Protein AF-A0A7X3TBU2-F1 (afdb_monomer_lite)

Foldseek 3Di:
DKDWDQQVAFPPPGPVNVVCVVVVWDWLVVVDDDDDCFWAFADPVQQDQAAPGDTNRTTMIDDPDDQFPDKDKDWALRGQVSADPVSGRPHRTTDIDMDGHDD

Sequence (103 aa):
MILLGDFNAPAPDGDAYQMLLAAEYVDTWQLDSHGTGYTCCQDKALQNEASEHRKRIDQIFVRNLDPPTAVMTSTIGDKPEDKLSSGLWPSDHAGVVAHLAFE

Secondary structure (DSSP, 8-state):
-EEEEE-S--TTT-HHHHHHHHTT-EEGGGTS--S----B---TTS--SS----B--EEEEE-S-PPPSEEEEEEES-SGGG--TTS--S-SBPEEEEEEE--

Radius of gyration: 14.63 Å; chains: 1; bounding box: 31×32×39 Å

Structure (mmCIF, N/CA/C/O backbone):
data_AF-A0A7X3TBU2-F1
#
_entry.id   AF-A0A7X3TBU2-F1
#
loop_
_atom_site.group_PDB
_atom_site.id
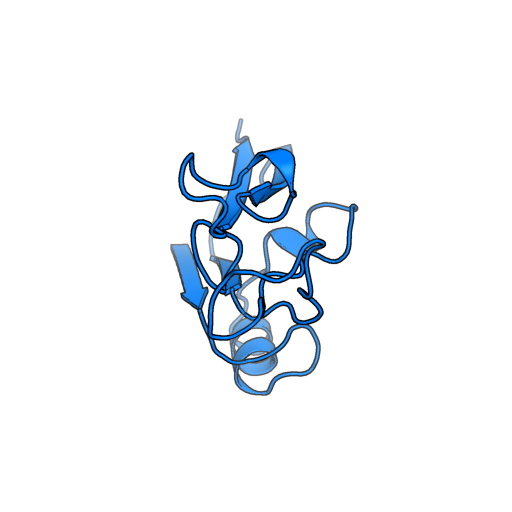_atom_site.type_symbol
_atom_site.label_atom_id
_atom_site.label_alt_id
_atom_site.label_comp_id
_atom_site.label_asym_id
_atom_site.label_entity_id
_atom_site.label_seq_id
_atom_site.pdbx_PDB_ins_code
_atom_site.Cartn_x
_atom_site.Cartn_y
_atom_site.Cartn_z
_atom_site.occupancy
_atom_site.B_iso_or_equiv
_atom_site.auth_seq_id
_atom_site.auth_comp_id
_atom_site.auth_asym_id
_atom_site.auth_atom_id
_atom_site.pdbx_PDB_model_num
ATOM 1 N N . MET A 1 1 ? 1.505 2.533 -18.337 1.00 93.75 1 MET A N 1
ATOM 2 C CA . MET A 1 1 ? 0.386 1.698 -17.827 1.00 93.75 1 MET A CA 1
ATOM 3 C C . MET A 1 1 ? 0.397 1.753 -16.313 1.00 93.75 1 MET A C 1
ATOM 5 O O . MET A 1 1 ? 1.479 1.672 -15.745 1.00 93.75 1 MET A O 1
ATOM 9 N N . ILE A 1 2 ? -0.773 1.874 -15.687 1.00 96.69 2 ILE A N 1
ATOM 10 C CA . ILE A 1 2 ? -0.935 1.850 -14.229 1.00 96.69 2 ILE A CA 1
ATOM 11 C C . ILE A 1 2 ? -1.894 0.708 -13.889 1.00 96.69 2 ILE A C 1
ATOM 13 O O . ILE A 1 2 ? -2.951 0.595 -14.509 1.00 96.69 2 ILE A O 1
ATOM 17 N N . LEU A 1 3 ? -1.511 -0.139 -12.939 1.00 98.00 3 LEU A N 1
ATOM 18 C CA . LEU A 1 3 ? -2.340 -1.201 -12.380 1.00 98.00 3 LEU A CA 1
ATOM 19 C C . LEU A 1 3 ? -2.381 -1.010 -10.864 1.00 98.00 3 LEU A C 1
ATOM 21 O O . LEU A 1 3 ? -1.335 -1.001 -10.228 1.00 98.00 3 LEU A O 1
ATOM 25 N N . LEU A 1 4 ? -3.568 -0.845 -10.292 1.00 97.81 4 LEU A N 1
ATOM 26 C CA . LEU A 1 4 ? -3.733 -0.606 -8.862 1.00 97.81 4 LEU A CA 1
ATOM 27 C C . LEU A 1 4 ? -4.963 -1.321 -8.313 1.00 97.81 4 LEU A C 1
ATOM 29 O O . LEU A 1 4 ? -5.944 -1.503 -9.038 1.00 97.81 4 LEU A O 1
ATOM 33 N N . GLY A 1 5 ? -4.913 -1.677 -7.035 1.00 97.94 5 GLY A N 1
ATOM 34 C CA . GLY A 1 5 ? -6.038 -2.257 -6.310 1.00 97.94 5 GLY A CA 1
ATOM 35 C C . GLY A 1 5 ? -5.595 -3.139 -5.150 1.00 97.94 5 GLY A C 1
ATOM 36 O O . GLY A 1 5 ? -4.405 -3.225 -4.850 1.00 97.94 5 GLY A O 1
ATOM 37 N N . ASP A 1 6 ? -6.573 -3.801 -4.538 1.00 98.38 6 ASP A N 1
ATOM 38 C CA . ASP A 1 6 ? -6.358 -4.904 -3.604 1.00 98.38 6 ASP A CA 1
ATOM 39 C C . ASP A 1 6 ? -6.064 -6.189 -4.389 1.00 98.38 6 ASP A C 1
ATOM 41 O O . ASP A 1 6 ? -6.933 -6.737 -5.075 1.00 98.38 6 ASP A O 1
ATOM 45 N N . PHE A 1 7 ? -4.834 -6.683 -4.293 1.00 98.00 7 PHE A N 1
ATOM 46 C CA . PHE A 1 7 ? -4.419 -7.921 -4.948 1.00 98.00 7 PHE A CA 1
ATOM 47 C C . PHE A 1 7 ? -4.613 -9.151 -4.062 1.00 98.00 7 PHE A C 1
ATOM 49 O O . PHE A 1 7 ? -4.423 -10.271 -4.538 1.0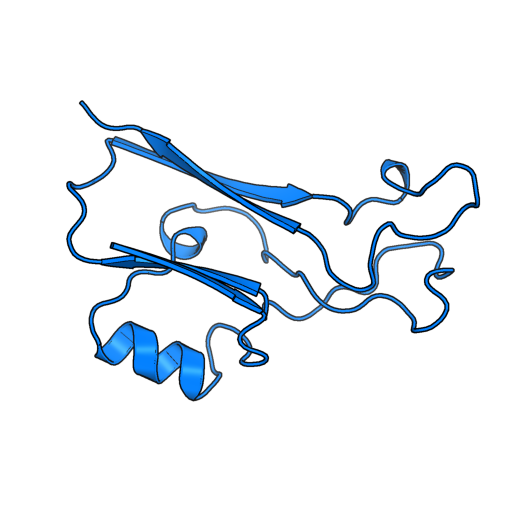0 98.00 7 PHE A O 1
ATOM 56 N N . ASN A 1 8 ? -4.921 -8.970 -2.770 1.00 97.56 8 ASN A N 1
ATOM 57 C CA . ASN A 1 8 ? -4.903 -10.018 -1.743 1.00 97.56 8 ASN A CA 1
ATOM 58 C C . ASN A 1 8 ? -3.591 -10.832 -1.685 1.00 97.56 8 ASN A C 1
ATOM 60 O O . ASN A 1 8 ? -3.516 -11.879 -1.038 1.00 97.56 8 ASN A O 1
ATOM 64 N N . ALA A 1 9 ? -2.533 -10.334 -2.326 1.00 97.50 9 ALA A N 1
ATOM 65 C CA . ALA A 1 9 ? -1.210 -10.925 -2.362 1.00 97.50 9 ALA A CA 1
ATOM 6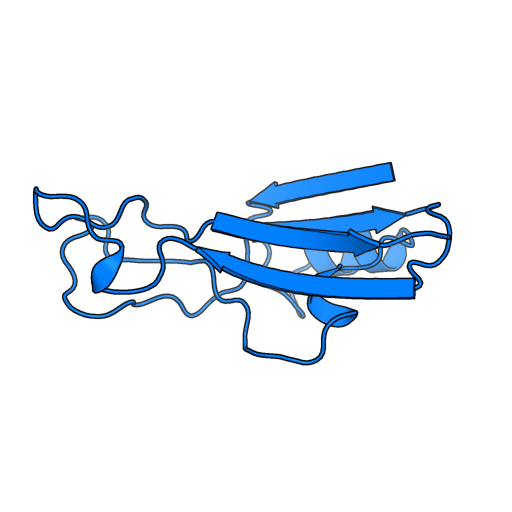6 C C . ALA A 1 9 ? -0.254 -9.997 -1.607 1.00 97.50 9 ALA A C 1
ATOM 68 O O . ALA A 1 9 ? -0.093 -8.837 -1.996 1.00 97.50 9 ALA A O 1
ATOM 69 N N . PRO A 1 10 ? 0.347 -10.463 -0.500 1.00 96.56 10 PRO A N 1
ATOM 70 C CA . PRO A 1 10 ? 1.208 -9.616 0.305 1.00 96.56 10 PRO A CA 1
ATOM 71 C C . PRO A 1 10 ? 2.491 -9.298 -0.453 1.00 96.56 10 PRO A C 1
ATOM 73 O O . PRO A 1 10 ? 3.160 -10.196 -0.952 1.00 96.56 10 PRO A O 1
ATOM 76 N N . ALA A 1 11 ? 2.881 -8.033 -0.481 1.00 96.25 11 ALA A N 1
ATOM 77 C CA . ALA A 1 11 ? 4.247 -7.685 -0.825 1.00 96.25 11 ALA A CA 1
ATOM 78 C C . ALA A 1 11 ? 5.196 -7.980 0.365 1.00 96.25 11 ALA A C 1
ATOM 80 O O . ALA A 1 11 ? 4.797 -7.765 1.513 1.00 96.25 11 ALA A O 1
ATOM 81 N N . PRO A 1 12 ? 6.450 -8.404 0.125 1.00 94.19 12 PRO A N 1
ATOM 82 C CA . PRO A 1 12 ? 7.018 -8.688 -1.188 1.00 94.19 12 PRO A CA 1
ATOM 83 C C . PRO A 1 12 ? 6.794 -10.136 -1.652 1.00 94.19 12 PRO A C 1
ATOM 85 O O . PRO A 1 12 ? 7.040 -10.421 -2.812 1.00 94.19 12 PRO A O 1
ATOM 88 N N . ASP A 1 13 ? 6.347 -11.058 -0.801 1.00 94.88 13 ASP A N 1
ATOM 89 C CA . ASP A 1 13 ? 6.520 -12.500 -1.062 1.00 94.88 13 ASP A CA 1
ATOM 90 C C . ASP A 1 13 ? 5.328 -13.205 -1.737 1.00 94.88 13 ASP A C 1
ATOM 92 O O . ASP A 1 13 ? 5.398 -14.394 -2.032 1.00 94.88 13 ASP A O 1
ATOM 96 N N . GLY A 1 14 ? 4.212 -12.515 -1.966 1.00 97.44 14 GLY A N 1
ATOM 97 C CA . GLY A 1 14 ? 2.993 -13.110 -2.511 1.00 97.44 14 GLY A CA 1
ATOM 98 C C . GLY A 1 14 ? 3.120 -13.506 -3.983 1.00 97.44 14 GLY A C 1
ATOM 99 O O . GLY A 1 14 ? 3.636 -12.738 -4.793 1.00 97.44 14 GLY A O 1
ATOM 100 N N . ASP A 1 15 ? 2.564 -14.663 -4.357 1.00 97.50 15 ASP A N 1
ATOM 101 C CA . ASP A 1 15 ? 2.674 -15.208 -5.720 1.00 97.50 15 ASP A CA 1
ATOM 102 C C . ASP A 1 15 ? 2.226 -14.210 -6.798 1.00 97.50 15 ASP A C 1
ATOM 104 O O . ASP A 1 15 ? 2.963 -13.950 -7.748 1.00 97.50 15 ASP A O 1
ATOM 108 N N . ALA A 1 16 ? 1.052 -13.587 -6.641 1.00 96.69 16 ALA A N 1
ATOM 109 C CA . ALA A 1 16 ? 0.564 -12.615 -7.623 1.00 96.69 16 ALA A CA 1
ATOM 110 C C . ALA A 1 16 ? 1.423 -11.337 -7.667 1.00 96.69 16 ALA A C 1
ATOM 112 O O . ALA A 1 16 ? 1.614 -10.769 -8.741 1.00 96.69 16 ALA A O 1
ATOM 113 N N . TYR A 1 17 ? 1.992 -10.917 -6.531 1.00 98.12 17 TYR A N 1
ATOM 114 C CA . TYR A 1 17 ? 2.935 -9.798 -6.475 1.00 98.12 17 TYR A CA 1
ATOM 115 C C . TYR A 1 17 ? 4.206 -10.130 -7.274 1.00 98.12 17 TYR A C 1
ATOM 117 O O . TYR A 1 17 ? 4.607 -9.371 -8.156 1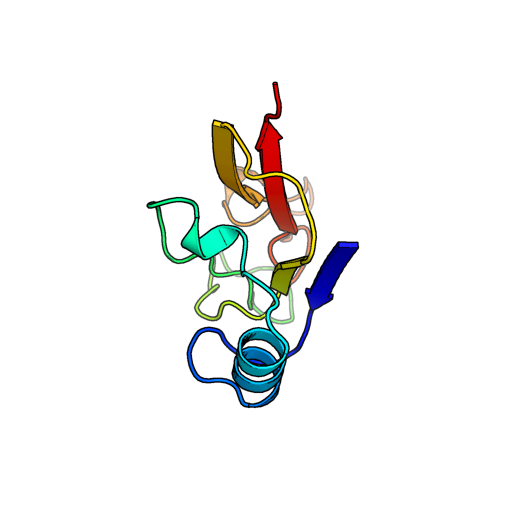.00 98.12 17 TYR A O 1
ATOM 125 N N . GLN A 1 18 ? 4.783 -11.314 -7.050 1.00 98.38 18 GLN A N 1
ATOM 126 C CA . GLN A 1 18 ? 5.959 -11.800 -7.777 1.00 98.38 18 GLN A CA 1
ATOM 127 C C . GLN A 1 18 ? 5.692 -11.983 -9.278 1.00 98.38 18 GLN A C 1
ATOM 129 O O . GLN A 1 18 ? 6.544 -11.650 -10.102 1.00 98.38 18 GLN A O 1
ATOM 134 N N . MET A 1 19 ? 4.495 -12.439 -9.660 1.00 98.19 19 MET A N 1
ATOM 135 C CA . MET A 1 19 ? 4.088 -12.532 -11.066 1.00 98.19 19 MET A CA 1
ATOM 136 C C . MET A 1 19 ? 4.060 -11.166 -11.762 1.00 98.19 19 MET A C 1
ATOM 138 O O . MET A 1 19 ? 4.468 -11.069 -12.919 1.00 98.19 19 MET A O 1
ATOM 142 N N . LEU A 1 20 ? 3.598 -10.110 -11.083 1.00 98.06 20 LEU A N 1
ATOM 143 C CA . LEU A 1 20 ? 3.593 -8.756 -11.643 1.00 98.06 20 LEU A CA 1
ATOM 144 C C . LEU A 1 20 ? 5.016 -8.229 -11.839 1.00 98.06 20 LEU A C 1
ATOM 146 O O . LEU A 1 20 ? 5.318 -7.711 -12.916 1.00 98.06 20 LEU A O 1
ATOM 150 N N . LEU A 1 21 ? 5.903 -8.440 -10.862 1.00 97.69 21 LEU A N 1
ATOM 151 C CA . LEU A 1 21 ? 7.319 -8.085 -10.999 1.00 97.69 21 LEU A CA 1
ATOM 152 C C . LEU A 1 21 ? 7.983 -8.824 -12.171 1.00 97.69 21 LEU A C 1
ATOM 154 O O . LEU A 1 21 ? 8.671 -8.208 -12.983 1.00 97.69 21 LEU A O 1
ATOM 158 N N . ALA A 1 22 ? 7.725 -10.128 -12.312 1.00 98.12 22 ALA A N 1
ATOM 159 C CA . ALA A 1 22 ? 8.222 -10.927 -13.433 1.00 98.12 22 ALA A CA 1
ATOM 160 C C . ALA A 1 22 ? 7.665 -10.473 -14.796 1.00 98.12 22 ALA A C 1
ATOM 162 O O . ALA A 1 22 ? 8.297 -10.695 -15.826 1.00 98.12 22 ALA A O 1
ATOM 163 N N . ALA A 1 23 ? 6.500 -9.818 -14.808 1.00 97.44 23 ALA A N 1
ATOM 164 C CA . ALA A 1 23 ? 5.889 -9.206 -15.988 1.00 97.44 23 ALA A CA 1
ATOM 165 C C . ALA A 1 23 ? 6.323 -7.741 -16.219 1.00 97.44 23 ALA A C 1
ATOM 167 O O . ALA A 1 23 ? 5.653 -7.014 -16.967 1.00 97.44 23 ALA A O 1
ATOM 168 N N . GLU A 1 24 ? 7.424 -7.320 -15.585 1.00 96.81 24 GLU A N 1
ATOM 169 C CA . GLU A 1 24 ? 8.054 -5.997 -15.701 1.00 96.81 24 GLU A CA 1
ATOM 170 C C . GLU A 1 24 ? 7.191 -4.842 -15.172 1.00 96.81 24 GLU A C 1
ATOM 172 O O . GLU A 1 24 ? 7.358 -3.686 -15.566 1.00 96.81 24 GLU A O 1
ATOM 177 N N . TYR A 1 25 ? 6.250 -5.134 -14.273 1.00 97.94 25 TYR A N 1
ATOM 178 C CA . TYR A 1 25 ? 5.621 -4.092 -13.474 1.00 97.94 25 TYR A CA 1
ATOM 179 C C . TYR A 1 25 ? 6.531 -3.698 -12.311 1.00 97.94 25 TYR A C 1
ATOM 181 O O . TYR A 1 25 ? 7.123 -4.540 -11.643 1.00 97.94 25 TYR A O 1
ATOM 189 N N . VAL A 1 26 ? 6.600 -2.400 -12.047 1.00 96.75 26 VAL A N 1
ATOM 190 C CA . VAL A 1 26 ? 7.346 -1.808 -10.940 1.00 96.75 26 VAL A CA 1
ATOM 191 C C . VAL A 1 26 ? 6.354 -1.338 -9.891 1.00 96.75 26 VAL A C 1
ATOM 193 O O . VAL A 1 26 ? 5.444 -0.573 -10.199 1.00 96.75 26 VAL A O 1
ATOM 196 N N . ASP A 1 27 ? 6.521 -1.791 -8.656 1.00 96.69 27 ASP A N 1
ATOM 197 C CA . ASP A 1 27 ? 5.751 -1.298 -7.517 1.00 96.69 27 ASP A CA 1
ATOM 198 C C . ASP A 1 27 ? 6.209 0.118 -7.150 1.00 96.69 27 ASP A C 1
ATOM 200 O O . ASP A 1 27 ? 7.372 0.324 -6.792 1.00 96.69 27 ASP A O 1
ATOM 204 N N . THR A 1 28 ? 5.306 1.098 -7.212 1.00 96.31 28 THR A N 1
ATOM 205 C CA . THR A 1 28 ? 5.649 2.495 -6.913 1.00 96.31 28 THR A CA 1
ATOM 206 C C . THR A 1 28 ? 6.103 2.681 -5.471 1.00 96.31 28 THR A C 1
ATOM 208 O O . THR A 1 28 ? 6.884 3.587 -5.209 1.00 96.31 28 THR A O 1
ATOM 211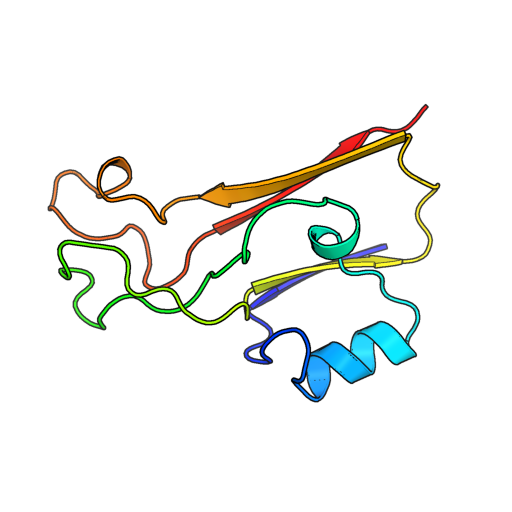 N N . TRP A 1 29 ? 5.666 1.820 -4.544 1.00 95.94 29 TRP A N 1
ATOM 212 C CA . TRP A 1 29 ? 6.114 1.865 -3.150 1.00 95.94 29 TRP A CA 1
ATOM 213 C C . TRP A 1 29 ? 7.604 1.551 -3.011 1.00 95.94 29 TRP A C 1
ATOM 215 O O . TRP A 1 29 ? 8.247 2.043 -2.098 1.00 95.94 29 TRP A O 1
ATOM 225 N N . GLN A 1 30 ? 8.176 0.747 -3.913 1.00 92.50 30 GLN A N 1
ATOM 226 C CA . GLN A 1 30 ? 9.612 0.438 -3.907 1.00 92.50 30 GLN A CA 1
ATOM 227 C C . GLN A 1 30 ? 10.466 1.556 -4.524 1.00 92.50 30 GLN A C 1
ATOM 229 O O . GLN A 1 30 ? 11.688 1.534 -4.394 1.00 92.50 30 GLN A O 1
ATOM 234 N N . LEU A 1 31 ? 9.839 2.512 -5.217 1.00 92.12 31 LEU A N 1
ATOM 235 C CA . LEU A 1 31 ? 10.515 3.688 -5.770 1.00 92.12 31 LEU A CA 1
ATOM 236 C C . LEU A 1 31 ? 10.656 4.817 -4.740 1.00 92.12 31 LEU A C 1
ATOM 238 O O . LEU A 1 31 ? 11.480 5.710 -4.925 1.00 92.12 31 LEU A O 1
ATOM 242 N N . ASP A 1 32 ? 9.870 4.765 -3.666 1.00 88.94 32 ASP A N 1
ATOM 243 C CA . ASP A 1 32 ? 9.974 5.628 -2.494 1.00 88.94 32 ASP A CA 1
ATOM 244 C C . ASP A 1 32 ? 10.650 4.856 -1.342 1.00 88.94 32 ASP A C 1
ATOM 246 O O . ASP A 1 32 ? 10.575 3.632 -1.259 1.00 88.94 32 ASP A O 1
ATOM 250 N N . SER A 1 33 ? 11.363 5.544 -0.451 1.00 65.62 33 SER A N 1
ATOM 251 C CA . SER A 1 33 ? 12.258 4.902 0.531 1.00 65.62 33 SER A CA 1
ATOM 252 C C . SER A 1 33 ? 11.682 4.787 1.948 1.00 65.62 33 SER A C 1
ATOM 254 O O . SER A 1 33 ? 12.421 4.526 2.902 1.00 65.62 33 SER A O 1
ATOM 256 N N . HIS A 1 34 ? 10.373 4.992 2.124 1.00 76.25 34 HIS A N 1
ATOM 257 C CA . HIS A 1 34 ? 9.794 5.229 3.446 1.00 76.25 34 HIS A CA 1
ATOM 258 C C . HIS A 1 34 ? 8.637 4.290 3.823 1.00 76.25 34 HIS A C 1
ATOM 260 O O . HIS A 1 34 ? 7.671 4.102 3.091 1.00 76.25 34 HIS A O 1
ATOM 266 N N . GLY A 1 35 ? 8.709 3.769 5.053 1.00 82.31 35 GLY A N 1
ATOM 267 C CA . GLY A 1 35 ? 7.604 3.078 5.720 1.00 82.31 35 GLY A CA 1
ATOM 268 C C . GLY A 1 35 ? 7.325 1.655 5.228 1.00 82.31 35 GLY A C 1
ATOM 269 O O . GLY A 1 35 ? 7.941 1.147 4.296 1.00 82.31 35 GLY A O 1
ATOM 270 N N . THR A 1 36 ? 6.390 0.984 5.901 1.00 90.25 36 THR A N 1
ATOM 271 C CA . THR A 1 36 ? 5.989 -0.395 5.574 1.00 90.25 36 THR A CA 1
ATOM 272 C C . THR A 1 36 ? 4.916 -0.466 4.490 1.00 90.25 36 THR A C 1
ATOM 274 O O . THR A 1 36 ? 4.782 -1.502 3.841 1.00 90.25 36 THR A O 1
ATOM 277 N N . GLY A 1 37 ? 4.132 0.605 4.320 1.00 93.94 37 GLY A N 1
ATOM 278 C CA . GLY A 1 37 ? 2.980 0.645 3.419 1.00 93.94 37 GLY A CA 1
ATOM 279 C C . GLY A 1 37 ? 1.904 -0.368 3.771 1.00 93.94 37 GLY A C 1
ATOM 280 O O . GLY A 1 37 ? 1.281 -0.926 2.876 1.00 93.94 37 GLY A O 1
ATOM 281 N N . TYR A 1 38 ? 1.728 -0.690 5.053 1.00 97.31 38 TYR A N 1
ATOM 282 C CA . TYR A 1 38 ? 0.683 -1.625 5.445 1.00 97.31 38 TYR A CA 1
ATOM 283 C C . TYR A 1 38 ? -0.694 -1.034 5.193 1.00 97.31 38 TYR A C 1
ATOM 285 O O . TYR A 1 38 ? -0.991 0.079 5.607 1.00 97.31 38 TYR A O 1
ATOM 293 N N . THR A 1 39 ? -1.531 -1.827 4.541 1.00 98.12 39 THR A N 1
ATOM 294 C CA . THR A 1 39 ? -2.881 -1.448 4.149 1.00 98.12 39 THR A CA 1
ATOM 295 C C . THR A 1 39 ? -3.931 -2.344 4.782 1.00 98.12 39 THR A C 1
ATOM 297 O O . THR A 1 39 ? -5.073 -1.935 4.842 1.00 98.12 39 THR A O 1
ATOM 300 N N . CYS A 1 40 ? -3.582 -3.528 5.302 1.00 97.88 40 CYS A N 1
ATOM 301 C CA . CYS A 1 40 ? -4.556 -4.486 5.838 1.00 97.88 40 CYS A CA 1
ATOM 302 C C . CYS A 1 40 ? -4.109 -5.139 7.162 1.00 97.88 40 CYS A C 1
ATOM 304 O O . CYS A 1 40 ? -2.924 -5.422 7.356 1.00 97.88 40 CYS A O 1
ATOM 306 N N . CYS A 1 41 ? -5.000 -5.462 8.103 1.00 98.25 41 CYS A N 1
ATOM 307 C CA . CYS A 1 41 ? -6.425 -5.108 8.148 1.00 98.25 41 CYS A CA 1
ATOM 308 C C . CYS A 1 41 ? -6.775 -4.634 9.555 1.00 98.25 41 CYS A C 1
ATOM 310 O O . CYS A 1 41 ? -6.204 -5.146 10.523 1.00 98.25 41 CYS A O 1
ATOM 312 N N . GLN A 1 42 ? -7.704 -3.681 9.640 1.00 98.31 42 GLN A N 1
ATOM 313 C CA . GLN A 1 42 ? -8.367 -3.352 10.898 1.00 98.31 42 GLN A CA 1
ATOM 314 C C . GLN A 1 42 ? -9.237 -4.520 11.376 1.00 98.31 42 GLN A C 1
ATOM 316 O O . GLN A 1 42 ? -9.459 -5.499 10.652 1.00 98.31 42 GLN A O 1
ATOM 321 N N . ASP A 1 43 ? -9.747 -4.409 12.601 1.00 97.50 43 ASP A N 1
ATOM 322 C CA . ASP A 1 43 ? -10.739 -5.347 13.113 1.00 97.50 43 ASP A CA 1
ATOM 323 C C . ASP A 1 43 ? -12.013 -5.329 12.249 1.00 97.50 43 ASP A C 1
ATOM 325 O O . ASP A 1 43 ? -12.393 -4.299 11.693 1.00 97.50 43 ASP A O 1
ATOM 329 N N . LYS A 1 44 ? -12.727 -6.458 12.178 1.00 96.81 44 LYS A N 1
ATOM 330 C CA . LYS A 1 44 ? -13.951 -6.594 11.365 1.00 96.81 44 LYS A CA 1
ATOM 331 C C . LYS A 1 44 ? -15.046 -5.598 11.742 1.00 96.81 44 LYS A C 1
ATOM 333 O O . LYS A 1 44 ? -15.857 -5.243 10.891 1.00 96.81 44 LYS A O 1
ATOM 338 N N . ALA A 1 45 ? -15.114 -5.193 13.009 1.00 97.75 45 ALA A N 1
ATOM 339 C CA . ALA A 1 45 ? -16.071 -4.199 13.473 1.00 97.75 45 ALA A CA 1
ATOM 340 C C . ALA A 1 45 ? -15.586 -2.756 13.256 1.00 97.75 45 ALA A C 1
ATOM 342 O O . ALA A 1 45 ? -16.361 -1.834 13.503 1.00 97.75 45 ALA A O 1
ATOM 343 N N . LEU A 1 46 ? -14.341 -2.553 12.800 1.00 98.44 46 LEU A N 1
ATOM 344 C CA . LEU A 1 46 ? -13.701 -1.255 12.552 1.00 98.44 46 LEU A CA 1
ATOM 345 C C . LEU A 1 46 ? -13.578 -0.367 13.802 1.00 98.44 46 LEU A C 1
ATOM 347 O O . LEU A 1 46 ? -13.525 0.858 13.692 1.00 98.44 46 LEU A O 1
ATOM 351 N N . GLN A 1 47 ? -13.537 -0.972 14.991 1.00 97.62 47 GLN A N 1
ATOM 352 C CA . GLN A 1 47 ? -13.587 -0.262 16.278 1.00 97.62 47 GLN A CA 1
ATOM 353 C C . GLN A 1 47 ? -12.270 -0.279 17.059 1.00 97.62 47 GLN A C 1
ATOM 355 O O . GLN A 1 47 ? -12.162 0.423 18.063 1.00 97.62 47 GLN A O 1
ATOM 360 N N . ASN A 1 48 ? -11.266 -1.047 16.623 1.00 98.00 48 ASN A N 1
ATOM 361 C CA . ASN A 1 48 ? -9.966 -1.128 17.294 1.00 98.00 48 ASN A CA 1
ATOM 362 C C . ASN A 1 48 ? -9.354 0.269 17.481 1.00 98.00 48 ASN A C 1
ATOM 364 O O . ASN A 1 48 ? -9.388 1.092 16.567 1.00 98.00 48 ASN A O 1
ATOM 368 N N . GLU A 1 49 ? -8.830 0.568 18.673 1.00 96.38 49 GLU A N 1
ATOM 369 C CA . GLU A 1 49 ? -8.395 1.925 19.038 1.00 96.38 49 GLU A CA 1
ATOM 370 C C . GLU A 1 49 ? -7.226 2.416 18.176 1.00 96.38 49 GLU A C 1
ATOM 372 O O . GLU A 1 49 ? -7.306 3.509 17.612 1.00 96.38 49 GLU A O 1
ATOM 377 N N . ALA A 1 50 ? -6.194 1.582 18.034 1.00 96.94 50 ALA A N 1
ATOM 378 C CA . ALA A 1 50 ? -5.016 1.807 17.200 1.00 96.94 50 ALA A CA 1
ATOM 379 C C . ALA A 1 50 ? -5.051 0.916 15.954 1.00 96.94 50 ALA A C 1
ATOM 381 O O . ALA A 1 50 ? -5.653 -0.154 15.994 1.00 96.94 50 ALA A O 1
ATOM 382 N N . SER A 1 51 ? -4.402 1.349 14.868 1.00 97.31 51 SER A N 1
ATOM 383 C CA . SER A 1 51 ? -4.382 0.598 13.607 1.00 97.31 51 SER A CA 1
ATOM 384 C C . SER A 1 51 ? -3.752 -0.789 13.781 1.00 97.31 51 SER A C 1
ATOM 386 O O . SER A 1 51 ? -2.709 -0.933 14.420 1.00 97.31 51 SER A O 1
ATOM 388 N N . GLU A 1 52 ? -4.380 -1.805 13.193 1.00 98.25 52 GLU A N 1
ATOM 389 C CA . GLU A 1 52 ? -3.922 -3.203 13.202 1.00 98.25 52 GLU A CA 1
ATOM 390 C C . GLU A 1 52 ? -3.305 -3.646 11.862 1.00 98.25 52 GLU A C 1
ATOM 392 O O . GLU A 1 52 ? -2.994 -4.832 11.655 1.00 98.25 52 GLU A O 1
ATOM 397 N N . HIS A 1 53 ? -3.110 -2.694 10.942 1.00 98.00 53 HIS A N 1
ATOM 398 C CA . HIS A 1 53 ? -2.500 -2.932 9.638 1.00 98.00 53 HIS A CA 1
ATOM 399 C C . HIS A 1 53 ? -1.095 -3.530 9.778 1.00 98.00 53 HIS A C 1
ATOM 401 O O . HIS A 1 53 ? -0.212 -2.979 10.430 1.00 98.00 53 HIS A O 1
ATOM 407 N N . ARG A 1 54 ? -0.889 -4.690 9.150 1.00 97.25 54 ARG A N 1
ATOM 408 C CA . ARG A 1 54 ? 0.360 -5.474 9.200 1.00 97.25 54 ARG A CA 1
ATOM 409 C C . ARG A 1 54 ? 0.710 -6.175 7.887 1.00 97.25 54 ARG A C 1
ATOM 411 O O . ARG A 1 54 ? 1.680 -6.923 7.830 1.00 97.25 54 ARG A O 1
ATOM 418 N N . LYS A 1 55 ? -0.108 -5.989 6.850 1.00 97.25 55 LYS A N 1
ATOM 419 C CA . LYS A 1 55 ? 0.080 -6.544 5.508 1.00 97.25 55 LYS A CA 1
ATOM 420 C C . LYS A 1 55 ? -0.026 -5.429 4.482 1.00 97.25 55 LYS A C 1
ATOM 422 O O . LYS A 1 55 ? -0.856 -4.540 4.643 1.00 97.25 55 LYS A O 1
ATOM 427 N N . ARG A 1 56 ? 0.755 -5.521 3.409 1.00 97.75 56 ARG A N 1
ATOM 428 C CA . ARG A 1 56 ? 0.644 -4.654 2.233 1.00 97.75 56 ARG A CA 1
ATOM 429 C C . ARG A 1 56 ? 0.056 -5.459 1.083 1.00 97.75 56 ARG A C 1
ATOM 431 O O . ARG A 1 56 ? 0.801 -6.175 0.417 1.00 97.75 56 ARG A O 1
ATOM 438 N N . ILE A 1 57 ? -1.264 -5.395 0.915 1.00 98.50 57 ILE A N 1
ATOM 439 C CA . ILE A 1 57 ? -2.016 -6.145 -0.116 1.00 98.50 57 ILE A CA 1
ATOM 440 C C . ILE A 1 57 ? -2.674 -5.237 -1.161 1.00 98.50 57 ILE A C 1
ATOM 442 O O . ILE A 1 57 ? -3.042 -5.713 -2.232 1.00 98.50 57 ILE A O 1
ATOM 446 N N . ASP A 1 58 ? -2.737 -3.936 -0.881 1.00 98.50 58 ASP A N 1
ATOM 447 C CA . ASP A 1 58 ? -3.155 -2.911 -1.825 1.00 98.50 58 ASP A CA 1
ATOM 448 C C . ASP A 1 58 ? -1.899 -2.249 -2.392 1.00 98.50 58 ASP A C 1
ATOM 450 O O . ASP A 1 58 ? -1.070 -1.717 -1.647 1.00 98.50 58 ASP A O 1
ATOM 454 N N . GLN A 1 59 ? -1.708 -2.331 -3.706 1.00 98.00 59 GLN A N 1
ATOM 455 C CA . GLN A 1 59 ? -0.488 -1.854 -4.359 1.00 98.00 59 GLN A CA 1
ATOM 456 C C . GLN A 1 59 ? -0.798 -1.013 -5.593 1.00 98.00 59 GLN A C 1
ATOM 458 O O . GLN A 1 59 ? -1.870 -1.115 -6.193 1.00 98.00 59 GLN A O 1
ATOM 463 N N . ILE A 1 60 ? 0.176 -0.194 -5.989 1.00 97.94 60 ILE A N 1
ATOM 464 C CA . ILE A 1 60 ? 0.163 0.559 -7.240 1.00 97.94 60 ILE A CA 1
ATOM 465 C C . ILE A 1 60 ? 1.398 0.138 -8.027 1.00 97.94 60 ILE A C 1
ATOM 467 O O . ILE A 1 60 ? 2.532 0.314 -7.589 1.00 97.94 60 ILE A O 1
ATOM 471 N N . PHE A 1 61 ? 1.167 -0.412 -9.209 1.00 97.88 61 PHE A N 1
ATOM 472 C CA . PHE A 1 61 ? 2.200 -0.829 -10.132 1.00 97.88 61 PHE A CA 1
ATOM 473 C C . PHE A 1 61 ? 2.189 0.025 -11.392 1.00 97.88 61 PHE A C 1
ATOM 475 O O . PHE A 1 61 ? 1.134 0.376 -11.930 1.00 97.88 61 PHE A O 1
ATOM 482 N N . VAL A 1 62 ? 3.376 0.279 -11.925 1.00 97.19 62 VAL A N 1
ATOM 483 C CA . VAL A 1 62 ? 3.577 0.976 -13.191 1.00 97.19 62 VAL A CA 1
ATOM 484 C C . VAL A 1 62 ? 4.393 0.133 -14.157 1.00 97.19 62 VAL A C 1
ATOM 486 O O . VAL A 1 62 ? 5.250 -0.645 -13.757 1.00 97.19 62 VAL A O 1
ATOM 489 N N . ARG A 1 63 ? 4.126 0.283 -15.452 1.00 96.81 63 ARG A N 1
ATOM 490 C CA . ARG A 1 63 ? 4.916 -0.334 -16.527 1.00 96.81 63 ARG A CA 1
ATOM 491 C C . ARG A 1 63 ? 4.877 0.542 -17.765 1.00 96.81 63 ARG A C 1
ATOM 493 O O . ARG A 1 63 ? 3.806 1.066 -18.089 1.00 96.81 63 ARG A O 1
ATOM 500 N N . ASN A 1 64 ? 5.995 0.659 -18.480 1.00 94.25 64 ASN A N 1
ATOM 501 C CA . ASN A 1 64 ? 6.120 1.501 -19.678 1.00 94.25 64 ASN A CA 1
ATOM 502 C C . ASN A 1 64 ? 5.634 2.940 -19.414 1.00 94.25 64 ASN A C 1
ATOM 504 O O . ASN A 1 64 ? 4.765 3.447 -20.123 1.00 94.25 64 ASN A O 1
ATOM 508 N N . LEU A 1 65 ? 6.105 3.536 -18.318 1.00 89.88 65 LEU A N 1
ATOM 509 C CA . LEU A 1 65 ? 6.018 4.974 -18.070 1.00 89.88 65 LEU A CA 1
ATOM 510 C C . LEU A 1 65 ? 7.415 5.564 -18.237 1.00 89.88 65 LEU A C 1
ATOM 512 O O . LEU A 1 65 ? 8.399 4.866 -17.980 1.00 89.88 65 LEU A O 1
ATOM 516 N N . ASP A 1 66 ? 7.485 6.832 -18.633 1.00 91.88 66 ASP A N 1
ATOM 517 C CA . ASP A 1 66 ? 8.739 7.578 -18.569 1.00 91.88 66 ASP A CA 1
ATOM 518 C C . ASP A 1 66 ? 9.271 7.555 -17.126 1.00 91.88 66 ASP A C 1
ATOM 520 O O . ASP A 1 66 ? 8.471 7.536 -16.185 1.00 91.88 66 ASP A O 1
ATOM 524 N N . PRO A 1 67 ? 10.596 7.504 -16.909 1.00 90.31 67 PRO A N 1
ATOM 525 C CA . PRO A 1 67 ? 11.144 7.521 -15.560 1.00 90.31 67 PRO A CA 1
ATOM 526 C C . PRO A 1 67 ? 10.690 8.788 -14.816 1.00 90.31 67 PRO A C 1
ATOM 528 O O . PRO A 1 67 ? 10.987 9.891 -15.279 1.00 90.31 67 PRO A O 1
ATOM 531 N N . PRO A 1 68 ? 9.971 8.666 -13.684 1.00 93.12 68 PRO A N 1
ATOM 532 C CA . PRO A 1 68 ? 9.569 9.836 -12.922 1.00 93.12 68 PRO A CA 1
ATOM 533 C C . PRO A 1 68 ? 10.797 10.504 -12.293 1.00 93.12 68 PRO A C 1
ATOM 535 O O . PRO A 1 68 ? 11.714 9.827 -11.825 1.00 93.12 68 PRO A O 1
ATOM 538 N N . THR A 1 69 ? 10.803 11.835 -12.237 1.00 95.06 69 THR A N 1
ATOM 539 C CA . THR A 1 69 ? 11.854 12.617 -11.563 1.00 95.06 69 THR A CA 1
ATOM 540 C C . THR A 1 69 ? 11.724 12.580 -10.046 1.00 95.06 69 THR A C 1
ATOM 542 O O . THR A 1 69 ? 12.715 12.743 -9.335 1.00 95.06 69 THR A O 1
ATOM 545 N N . ALA A 1 70 ? 10.510 12.347 -9.545 1.00 94.69 70 ALA A N 1
ATOM 546 C CA . ALA A 1 70 ? 10.230 12.129 -8.135 1.00 94.69 70 ALA A CA 1
ATOM 547 C C . ALA A 1 70 ? 9.038 11.183 -7.960 1.00 94.69 70 ALA A C 1
ATOM 549 O O . ALA A 1 70 ? 8.066 11.235 -8.720 1.00 94.69 70 ALA A O 1
ATOM 550 N N . VAL A 1 71 ? 9.110 10.349 -6.922 1.00 95.00 71 VAL A N 1
ATOM 551 C CA . VAL A 1 71 ? 8.019 9.480 -6.475 1.00 95.00 71 VAL A CA 1
ATOM 552 C C . VAL A 1 71 ? 7.785 9.728 -4.994 1.00 95.00 71 VAL A C 1
ATOM 554 O O . VAL A 1 71 ? 8.731 9.743 -4.213 1.00 95.00 71 VAL A O 1
ATOM 557 N N . MET A 1 72 ? 6.527 9.929 -4.615 1.00 95.69 72 MET A N 1
ATOM 558 C CA . MET A 1 72 ? 6.102 9.958 -3.217 1.00 95.69 72 MET A CA 1
ATOM 559 C C . MET A 1 72 ? 4.953 8.986 -3.026 1.00 95.69 72 MET A C 1
ATOM 561 O O . MET A 1 72 ? 4.012 8.978 -3.824 1.00 95.69 72 MET A O 1
ATOM 565 N N . THR A 1 73 ? 5.002 8.207 -1.955 1.00 96.69 73 THR A N 1
ATOM 566 C CA . THR A 1 73 ? 3.955 7.254 -1.603 1.00 96.69 73 THR A CA 1
ATOM 567 C C . THR A 1 73 ? 3.486 7.446 -0.170 1.00 96.69 73 THR A C 1
ATOM 569 O O . THR A 1 73 ? 4.238 7.868 0.707 1.00 96.69 73 THR A O 1
ATOM 572 N N . SER A 1 74 ? 2.205 7.182 0.074 1.00 96.25 74 SER A N 1
ATOM 573 C CA . SER A 1 74 ? 1.651 7.211 1.425 1.00 96.25 74 SER A CA 1
ATOM 574 C C . SER A 1 74 ? 0.419 6.328 1.547 1.00 96.25 74 SER A C 1
ATOM 576 O O . SER A 1 74 ? -0.301 6.089 0.575 1.00 96.25 74 SER A O 1
ATOM 578 N N . THR A 1 75 ? 0.159 5.883 2.769 1.00 96.94 75 THR A N 1
ATOM 579 C CA . THR A 1 75 ? -1.132 5.340 3.182 1.00 96.94 75 THR A CA 1
ATOM 580 C C . THR A 1 75 ? -2.014 6.464 3.722 1.00 96.94 75 THR A C 1
ATOM 582 O O . THR A 1 75 ? -1.513 7.500 4.169 1.00 96.94 75 THR A O 1
ATOM 585 N N . ILE A 1 76 ? -3.331 6.296 3.609 1.00 97.19 76 ILE A N 1
ATOM 586 C CA . ILE A 1 76 ? -4.339 7.222 4.142 1.00 97.19 76 ILE A CA 1
ATOM 587 C C . ILE A 1 76 ? -5.466 6.439 4.815 1.00 97.19 76 ILE A C 1
ATOM 589 O O . ILE A 1 76 ? -5.775 5.320 4.400 1.00 97.19 76 ILE A O 1
ATOM 593 N N . GLY A 1 77 ? -6.126 7.034 5.810 1.00 97.50 77 GLY A N 1
ATOM 594 C CA . GLY A 1 77 ? -7.199 6.347 6.535 1.00 97.50 77 GLY A CA 1
ATOM 595 C C . GLY A 1 77 ? -6.683 5.288 7.512 1.00 97.50 77 GLY A C 1
ATOM 596 O O . GLY A 1 77 ? -7.435 4.397 7.902 1.00 97.50 77 GLY A O 1
ATOM 597 N N . ASP A 1 78 ? -5.402 5.360 7.876 1.00 96.44 78 ASP A N 1
ATOM 598 C CA . ASP A 1 78 ? -4.680 4.392 8.703 1.00 96.44 78 ASP A CA 1
ATOM 599 C C . ASP A 1 78 ? -4.252 4.955 10.064 1.00 96.44 78 ASP A C 1
ATOM 601 O O . ASP A 1 78 ? -3.647 4.236 10.865 1.00 96.44 78 ASP A O 1
ATOM 605 N N . LYS A 1 79 ? -4.604 6.211 10.369 1.00 96.81 79 LYS A N 1
ATOM 606 C CA . LYS A 1 79 ? -4.313 6.846 11.659 1.00 96.81 79 LYS A CA 1
ATOM 607 C C . LYS A 1 79 ? -5.569 7.037 12.511 1.00 96.81 79 LYS A C 1
ATOM 6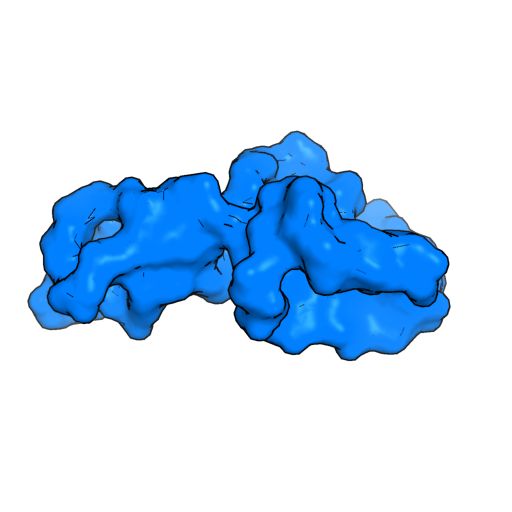09 O O . LYS A 1 79 ? -6.645 7.260 11.959 1.00 96.81 79 LYS A O 1
ATOM 614 N N . PRO A 1 80 ? -5.476 6.985 13.855 1.00 97.44 80 PRO A N 1
ATOM 615 C CA . PRO A 1 80 ? -6.635 7.191 14.727 1.00 97.44 80 PRO A CA 1
ATOM 616 C C . PRO A 1 80 ? -7.392 8.501 14.463 1.00 97.44 80 PRO A C 1
ATOM 618 O O . PRO A 1 80 ? -8.613 8.530 14.594 1.00 97.44 80 PRO A O 1
ATOM 621 N N . GLU A 1 81 ? -6.689 9.564 14.065 1.00 97.69 81 GLU A N 1
ATOM 622 C CA . GLU A 1 81 ? -7.278 10.846 13.666 1.00 97.69 81 GLU A CA 1
ATOM 623 C C . GLU A 1 81 ? -8.090 10.801 12.359 1.00 97.69 81 GLU A C 1
ATOM 625 O O . GLU A 1 81 ? -8.910 11.690 12.138 1.00 97.69 81 GLU A O 1
ATOM 630 N N . ASP A 1 82 ? -7.924 9.765 11.530 1.00 97.81 82 ASP A N 1
ATOM 631 C CA . ASP A 1 82 ? -8.687 9.568 10.290 1.00 97.81 82 ASP A CA 1
ATOM 632 C C . ASP A 1 82 ? -10.045 8.881 10.528 1.00 97.81 82 ASP A C 1
ATOM 634 O O . ASP A 1 82 ? -10.826 8.686 9.591 1.00 97.81 82 ASP A O 1
ATOM 638 N N . LYS A 1 83 ? -10.347 8.483 11.771 1.00 98.31 83 LYS A N 1
ATOM 639 C CA . LYS A 1 83 ? -11.630 7.862 12.116 1.00 98.31 83 LYS A CA 1
ATOM 640 C C . LYS A 1 83 ? -12.797 8.805 11.849 1.00 98.31 83 LYS A C 1
ATOM 642 O O . LYS A 1 83 ? -12.740 10.015 12.068 1.00 98.31 83 LYS A O 1
ATOM 647 N N . LEU A 1 84 ? -13.906 8.212 11.418 1.00 97.94 84 LEU A N 1
ATOM 648 C CA . LEU A 1 84 ? -15.155 8.928 11.193 1.00 97.94 84 LEU A CA 1
ATOM 649 C C . LEU A 1 84 ? -15.709 9.477 12.514 1.00 97.94 84 LEU A C 1
ATOM 651 O O . LEU A 1 84 ? -15.364 9.008 13.597 1.00 97.94 84 LEU A O 1
ATOM 655 N N . SER A 1 85 ? -16.663 10.408 12.440 1.00 97.56 85 SER A N 1
ATOM 656 C CA . SER A 1 85 ? -17.346 10.940 13.631 1.00 97.56 85 SER A CA 1
ATOM 657 C C . SER A 1 85 ? -18.081 9.873 14.456 1.00 97.56 85 SER A C 1
ATOM 659 O O . SER A 1 85 ? -18.358 10.095 15.632 1.00 97.56 85 SER A O 1
ATOM 661 N N . SER A 1 86 ? -18.369 8.706 13.868 1.00 97.06 86 SER A N 1
ATOM 662 C CA . SER A 1 86 ? -18.886 7.524 14.567 1.00 97.06 86 SER A CA 1
ATOM 663 C C . SER A 1 86 ? -17.839 6.780 15.410 1.00 97.06 86 SER A C 1
ATOM 665 O O . SER A 1 86 ? -18.205 5.873 16.152 1.00 97.06 86 SER A O 1
ATOM 667 N N . GLY A 1 87 ? -16.554 7.118 15.281 1.00 97.00 87 GLY A N 1
ATOM 668 C CA . GLY A 1 87 ? -15.425 6.405 15.882 1.00 97.00 87 GLY A CA 1
ATOM 669 C C . GLY A 1 87 ? -14.939 5.187 15.085 1.00 97.00 87 GLY A C 1
ATOM 670 O O . GLY A 1 87 ? -14.011 4.516 15.532 1.00 97.00 87 GLY A O 1
ATOM 671 N N . LEU A 1 88 ? -15.538 4.897 13.924 1.00 98.56 88 LEU A N 1
ATOM 672 C CA . LEU A 1 88 ? -15.133 3.782 13.061 1.00 98.56 88 LEU A CA 1
ATOM 673 C C . LEU A 1 88 ? -13.969 4.167 12.143 1.00 98.56 88 LEU A C 1
ATOM 675 O O . LEU A 1 88 ? -13.902 5.304 11.665 1.00 98.56 88 LEU A O 1
ATOM 679 N N . TRP A 1 89 ? -13.099 3.201 11.841 1.00 98.62 89 TRP A N 1
ATOM 680 C CA . TRP A 1 89 ? -12.167 3.323 10.716 1.00 98.62 89 TRP A CA 1
ATOM 681 C C . TRP A 1 89 ? -12.934 3.510 9.393 1.00 98.62 89 TRP A C 1
ATOM 683 O O . TRP A 1 89 ? -14.006 2.918 9.236 1.00 98.62 89 TRP A O 1
ATOM 693 N N . PRO A 1 90 ? -12.415 4.295 8.429 1.00 98.19 90 PRO A N 1
ATOM 694 C CA . PRO A 1 90 ? -13.078 4.490 7.134 1.00 98.19 90 PRO A CA 1
ATOM 695 C C . PRO A 1 90 ? -13.278 3.193 6.334 1.00 98.19 90 PRO A C 1
ATOM 697 O O . PRO A 1 90 ? -14.247 3.065 5.589 1.00 98.19 90 PRO A O 1
ATOM 700 N N . SER A 1 91 ? -12.356 2.242 6.492 1.00 98.31 91 SER A N 1
ATOM 701 C CA . SER A 1 91 ? -12.369 0.899 5.912 1.00 98.31 91 SER A CA 1
ATOM 702 C C . SER A 1 91 ? -11.476 -0.009 6.767 1.00 98.31 91 SER A C 1
ATOM 704 O O . SER A 1 91 ? -10.662 0.467 7.562 1.00 98.31 91 SER A O 1
ATOM 706 N N . ASP A 1 92 ? -11.628 -1.324 6.627 1.00 98.44 92 ASP A N 1
ATOM 707 C CA . ASP A 1 92 ? -10.659 -2.292 7.136 1.00 98.44 92 ASP A CA 1
ATOM 708 C C . ASP A 1 92 ? -9.302 -2.165 6.437 1.00 98.44 92 ASP A C 1
ATOM 710 O O . ASP A 1 92 ? -8.278 -2.531 7.025 1.00 98.44 92 ASP A O 1
ATOM 714 N N . HIS A 1 93 ? -9.283 -1.573 5.241 1.00 98.69 93 HIS A N 1
ATOM 715 C CA . HIS A 1 93 ? -8.084 -1.249 4.488 1.00 98.69 93 HIS A CA 1
ATOM 716 C C . HIS A 1 93 ? -7.690 0.235 4.607 1.00 98.69 93 HIS A C 1
ATOM 718 O O . HIS A 1 93 ? -8.542 1.118 4.713 1.00 98.69 93 HIS A O 1
ATOM 724 N N . ALA A 1 94 ? -6.387 0.520 4.544 1.00 98.31 94 ALA A N 1
ATOM 725 C CA . ALA A 1 94 ? -5.879 1.856 4.235 1.00 98.31 94 ALA A CA 1
ATOM 726 C C . ALA A 1 94 ? -5.963 2.113 2.727 1.00 98.31 94 ALA A C 1
ATOM 728 O O . ALA A 1 94 ? -5.731 1.212 1.920 1.00 98.31 94 ALA A O 1
ATOM 729 N N . GLY A 1 95 ? -6.193 3.365 2.336 1.00 97.81 95 GLY A N 1
ATOM 730 C CA . GLY A 1 95 ? -5.952 3.785 0.959 1.00 97.81 95 GLY A CA 1
ATOM 731 C C . GLY A 1 95 ? -4.452 3.860 0.672 1.00 97.81 95 GLY A C 1
ATOM 732 O O . GLY A 1 95 ? -3.677 4.241 1.545 1.00 97.81 95 GLY A O 1
ATOM 733 N N . VAL A 1 96 ? -4.047 3.544 -0.558 1.00 97.19 96 VAL A N 1
ATOM 734 C CA . VAL A 1 96 ? -2.670 3.704 -1.048 1.00 97.19 96 VAL A CA 1
ATOM 735 C C . VAL A 1 96 ? -2.617 4.830 -2.080 1.00 97.19 96 VAL A C 1
ATOM 737 O O . VAL A 1 96 ? -3.455 4.904 -2.979 1.00 97.19 96 VAL A O 1
ATOM 740 N N . VAL A 1 97 ? -1.641 5.726 -1.943 1.00 97.25 97 VAL A N 1
ATOM 741 C CA . VAL A 1 97 ? -1.445 6.887 -2.819 1.00 97.25 97 VAL A CA 1
ATOM 742 C C . VAL A 1 97 ? -0.029 6.861 -3.383 1.00 97.25 97 VAL A C 1
ATOM 744 O O . VAL A 1 97 ? 0.926 6.607 -2.653 1.00 97.25 97 VAL A O 1
ATOM 747 N N . ALA A 1 98 ? 0.101 7.166 -4.675 1.00 96.75 98 ALA A N 1
ATOM 748 C CA . ALA A 1 98 ? 1.375 7.438 -5.328 1.00 96.75 98 ALA A CA 1
ATOM 749 C C . ALA A 1 98 ? 1.282 8.746 -6.123 1.00 96.75 98 ALA A C 1
ATOM 751 O O . ALA A 1 98 ? 0.364 8.934 -6.923 1.00 96.75 98 ALA A O 1
ATOM 752 N N . HIS A 1 99 ? 2.249 9.634 -5.915 1.00 96.25 99 HIS A N 1
ATOM 753 C CA . HIS A 1 99 ? 2.450 10.845 -6.701 1.00 96.25 99 HIS A CA 1
ATOM 754 C C . HIS A 1 99 ? 3.724 10.680 -7.530 1.00 96.25 99 HIS A C 1
ATOM 756 O O . HIS A 1 99 ? 4.803 10.475 -6.977 1.00 96.25 99 HIS A O 1
ATOM 762 N N . LEU A 1 100 ? 3.580 10.750 -8.855 1.00 95.31 100 LEU A N 1
ATOM 763 C CA . LEU A 1 100 ? 4.664 10.637 -9.828 1.00 95.31 100 LEU A CA 1
ATOM 764 C C . LEU A 1 100 ? 4.844 11.988 -10.529 1.00 95.31 100 LEU A C 1
ATOM 766 O O . LEU A 1 100 ? 3.888 12.493 -11.121 1.00 95.31 100 LEU A O 1
ATOM 770 N N . ALA A 1 101 ? 6.045 12.558 -10.462 1.00 95.94 101 ALA A N 1
ATOM 771 C CA . ALA A 1 101 ? 6.409 13.770 -11.193 1.00 95.94 101 ALA A CA 1
ATOM 772 C C . ALA A 1 101 ? 7.216 13.418 -12.450 1.00 95.94 101 ALA A C 1
ATOM 774 O O . ALA A 1 101 ? 8.076 12.540 -12.405 1.00 95.94 101 ALA A O 1
ATOM 775 N N . PHE A 1 102 ? 6.951 14.118 -13.552 1.00 93.81 102 PHE A N 1
ATOM 776 C CA . PHE A 1 102 ? 7.626 13.955 -14.843 1.00 93.81 102 PHE A CA 1
ATOM 777 C C . PHE A 1 102 ? 8.162 15.316 -15.309 1.00 93.81 102 PHE A C 1
ATOM 779 O O . PHE A 1 102 ? 7.673 16.349 -14.840 1.00 93.81 102 PHE A O 1
ATOM 786 N N . GLU A 1 103 ? 9.174 15.311 -16.180 1.00 84.62 103 GLU A N 1
ATOM 787 C CA . GLU A 1 103 ? 9.660 16.528 -16.862 1.00 84.62 103 GLU A CA 1
ATOM 788 C C . GLU A 1 103 ? 8.705 17.006 -17.963 1.00 84.62 103 GLU A C 1
ATOM 790 O O . GLU A 1 103 ? 8.051 16.151 -18.604 1.00 84.62 103 GLU A O 1
#

pLDDT: mean 95.92, std 4.5, range [65.62, 98.69]